Protein AF-A0A3D4U528-F1 (afdb_monomer)

Mean predicted aligned error: 9.08 Å

Foldseek 3Di:
DFPVVLVVVLLVVQQDPQKDFPDWDDDDQKIKTKMWGADPVSVVSSLVSQVVRPQWDPWDWPDWDADPRGIITMIMTGGDDPPDDVPDPPDD

Nearest PDB structures (foldseek):
  6mrs-assembly1_A  TM=6.215E-01  e=3.627E-02  synthetic construct
  3qwu-assembly1_B  TM=6.850E-01  e=3.364E-01  Aquifex aeolicus
  7pwf-assembly1_Y  TM=5.717E-01  e=2.051E-01  Giardia lamblia ATCC 50803
  4qiw-assembly1_L  TM=6.891E-01  e=1.396E+00  Thermococcus kodakarensis KOD1
  8rbo-assembly1_L  TM=6.654E-01  e=2.024E+00  Pyrococcus furiosus DSM 3638

pLDDT: mean 75.85, std 13.15, range [40.69, 88.88]

Structure (mmCIF, N/CA/C/O backbone):
data_AF-A0A3D4U528-F1
#
_entry.id   AF-A0A3D4U528-F1
#
loop_
_atom_site.group_PDB
_atom_site.id
_atom_site.type_symbol
_atom_site.label_atom_id
_atom_site.label_alt_id
_atom_site.label_comp_id
_atom_site.label_asym_id
_atom_site.label_entity_id
_atom_site.label_seq_id
_atom_site.pdbx_PDB_ins_code
_atom_site.Cartn_x
_atom_site.Cartn_y
_atom_site.Cartn_z
_atom_site.occupancy
_atom_site.B_iso_or_equiv
_atom_site.auth_seq_id
_atom_site.auth_comp_id
_atom_site.auth_asym_id
_atom_site.auth_atom_id
_atom_site.pdbx_PDB_model_num
ATOM 1 N N . ALA A 1 1 ? -10.777 -1.728 17.911 1.00 58.62 1 ALA A N 1
ATOM 2 C CA . ALA A 1 1 ? -9.640 -2.645 17.654 1.00 58.62 1 ALA A CA 1
ATOM 3 C C . ALA A 1 1 ? -9.553 -2.921 16.159 1.00 58.62 1 ALA A C 1
ATOM 5 O O . ALA A 1 1 ? -10.574 -3.197 15.537 1.00 58.62 1 ALA A O 1
ATOM 6 N N . ILE A 1 2 ? -8.363 -2.791 15.575 1.00 63.72 2 ILE A N 1
ATOM 7 C CA . ILE A 1 2 ? -8.158 -2.921 14.126 1.00 63.72 2 ILE A CA 1
ATOM 8 C C . ILE A 1 2 ? -8.111 -4.406 13.758 1.00 63.72 2 ILE A C 1
ATOM 10 O O . ILE A 1 2 ? -7.399 -5.181 14.397 1.00 63.72 2 ILE A O 1
ATOM 14 N N . ASP A 1 3 ? -8.883 -4.801 12.746 1.00 65.88 3 ASP A N 1
ATOM 15 C CA . ASP A 1 3 ? -8.968 -6.185 12.275 1.00 65.88 3 ASP A CA 1
ATOM 16 C C . ASP A 1 3 ? -7.786 -6.487 11.340 1.00 65.88 3 ASP A C 1
ATOM 18 O O . ASP A 1 3 ? -7.874 -6.416 10.116 1.00 65.88 3 ASP A O 1
ATOM 22 N N . VAL A 1 4 ? -6.626 -6.744 11.950 1.00 65.50 4 VAL A N 1
ATOM 23 C CA . VAL A 1 4 ? -5.354 -6.992 11.250 1.00 65.50 4 VAL A CA 1
ATOM 24 C C . VAL A 1 4 ? -5.435 -8.152 10.236 1.00 65.50 4 VAL A C 1
ATOM 26 O O . VAL A 1 4 ? -4.873 -8.010 9.151 1.00 65.50 4 VAL A O 1
ATOM 29 N N . PRO A 1 5 ? -6.128 -9.279 10.503 1.00 63.59 5 PRO A N 1
ATOM 30 C CA . PRO A 1 5 ? -6.295 -10.344 9.511 1.00 63.59 5 PRO A CA 1
ATOM 31 C C . PRO A 1 5 ? -7.038 -9.897 8.246 1.00 63.59 5 PRO A C 1
ATOM 33 O O . PRO A 1 5 ? -6.618 -10.251 7.144 1.00 63.59 5 PRO A O 1
ATOM 36 N N . LEU A 1 6 ? -8.106 -9.103 8.392 1.00 69.19 6 LEU A N 1
ATOM 37 C CA . LEU A 1 6 ? -8.843 -8.542 7.256 1.00 69.19 6 LEU A CA 1
ATOM 38 C C . LEU A 1 6 ? -7.958 -7.588 6.447 1.00 69.19 6 LEU A C 1
ATOM 40 O O . LEU A 1 6 ? -7.893 -7.705 5.228 1.00 69.19 6 LEU A O 1
ATOM 44 N N . LEU A 1 7 ? -7.199 -6.736 7.138 1.00 68.88 7 LEU A N 1
ATOM 45 C CA . LEU A 1 7 ? -6.241 -5.814 6.530 1.00 68.88 7 LEU A CA 1
ATOM 46 C C . LEU A 1 7 ? -5.203 -6.541 5.659 1.00 68.88 7 LEU A C 1
ATOM 48 O O . LEU A 1 7 ? -4.906 -6.122 4.544 1.00 68.88 7 LEU A O 1
ATOM 52 N N . ILE A 1 8 ? -4.642 -7.640 6.171 1.00 68.00 8 ILE A N 1
ATOM 53 C CA . ILE A 1 8 ? -3.648 -8.446 5.451 1.00 68.00 8 ILE A CA 1
ATOM 54 C C . ILE A 1 8 ? -4.290 -9.144 4.246 1.00 68.00 8 ILE A C 1
ATOM 56 O O . ILE A 1 8 ? -3.666 -9.214 3.188 1.00 68.00 8 ILE A O 1
ATOM 60 N N . ALA A 1 9 ? -5.523 -9.640 4.383 1.00 67.25 9 ALA A N 1
ATOM 61 C CA . ALA A 1 9 ? -6.254 -10.269 3.285 1.00 67.25 9 ALA A CA 1
ATOM 62 C C . ALA A 1 9 ? -6.574 -9.270 2.161 1.00 67.25 9 ALA A C 1
ATOM 64 O O . ALA A 1 9 ? -6.380 -9.587 0.989 1.00 67.25 9 ALA A O 1
ATOM 65 N N . GLU A 1 10 ? -6.998 -8.058 2.517 1.00 69.56 10 GLU A N 1
ATOM 66 C CA . GLU A 1 10 ? -7.236 -6.961 1.581 1.00 69.56 10 GLU A CA 1
ATOM 67 C C . GLU A 1 10 ? -5.939 -6.582 0.861 1.00 69.56 10 GLU A C 1
ATOM 69 O O . GLU A 1 10 ? -5.861 -6.678 -0.361 1.00 69.56 10 GLU A O 1
ATOM 74 N N . LEU A 1 11 ? -4.868 -6.278 1.599 1.00 70.00 11 LEU A N 1
ATOM 75 C CA . LEU A 1 11 ? -3.566 -5.968 0.999 1.00 70.00 11 LEU A CA 1
ATOM 76 C C . LEU A 1 11 ? -3.083 -7.095 0.068 1.00 70.00 11 LEU A C 1
ATOM 78 O O . LEU A 1 11 ? -2.657 -6.824 -1.051 1.00 70.00 11 LEU A O 1
ATOM 82 N N . GLY A 1 12 ? -3.205 -8.360 0.475 1.00 68.31 12 GLY A N 1
ATOM 83 C CA . GLY A 1 12 ? -2.821 -9.509 -0.350 1.00 68.31 12 GLY A CA 1
ATOM 84 C C . GLY A 1 12 ? -3.655 -9.683 -1.626 1.00 68.31 12 GLY A C 1
ATOM 85 O O . GLY A 1 12 ? -3.125 -10.148 -2.633 1.00 68.31 12 GLY A O 1
ATOM 86 N N . ALA A 1 13 ? -4.932 -9.294 -1.610 1.00 68.75 13 ALA A N 1
ATOM 87 C CA . ALA A 1 13 ? -5.802 -9.328 -2.786 1.00 68.75 13 ALA A CA 1
ATOM 88 C C . ALA A 1 13 ? -5.522 -8.174 -3.762 1.00 68.75 13 ALA A C 1
ATOM 90 O O . ALA A 1 13 ? -5.741 -8.319 -4.966 1.00 68.75 13 ALA A O 1
ATOM 91 N N . PHE A 1 14 ? -5.037 -7.041 -3.248 1.00 67.62 14 PHE A N 1
ATOM 92 C CA . PHE A 1 14 ? -4.916 -5.797 -4.005 1.00 67.62 14 PHE A CA 1
ATOM 93 C C . PHE A 1 14 ? -3.531 -5.508 -4.562 1.00 67.62 14 PHE A C 1
ATOM 95 O O . PHE A 1 14 ? -3.425 -4.643 -5.422 1.00 67.62 14 PHE A O 1
ATOM 102 N N . ILE A 1 15 ? -2.481 -6.196 -4.113 1.00 67.00 15 ILE A N 1
ATOM 103 C CA . ILE A 1 15 ? -1.118 -6.005 -4.623 1.00 67.00 15 ILE A CA 1
ATOM 104 C C . ILE A 1 15 ? -0.987 -6.726 -5.979 1.00 67.00 15 ILE A C 1
ATOM 106 O O . ILE A 1 15 ? -0.953 -7.960 -6.021 1.00 67.00 15 ILE A O 1
ATOM 110 N N . PRO A 1 16 ? -0.882 -6.000 -7.114 1.00 67.12 16 PRO A N 1
ATOM 111 C CA . PRO A 1 16 ? -0.531 -6.614 -8.390 1.00 67.12 16 PRO A CA 1
ATOM 112 C C . PRO A 1 16 ? 0.812 -7.344 -8.271 1.00 67.12 16 PRO A C 1
ATOM 114 O O . PRO A 1 16 ? 1.688 -6.912 -7.528 1.00 67.12 16 PRO A O 1
ATOM 117 N N . LYS A 1 17 ? 1.040 -8.390 -9.076 1.00 71.00 17 LYS A N 1
ATOM 118 C CA . LYS A 1 17 ? 2.316 -9.148 -9.084 1.00 71.00 17 LYS A CA 1
ATOM 119 C C . LYS A 1 17 ? 3.569 -8.282 -9.283 1.00 71.00 17 LYS A C 1
ATOM 121 O O . LYS A 1 17 ? 4.674 -8.716 -8.984 1.00 71.00 17 LYS A O 1
ATOM 126 N N . ASP A 1 18 ? 3.379 -7.088 -9.825 1.00 74.31 18 ASP A N 1
ATOM 127 C CA . ASP A 1 18 ? 4.413 -6.116 -10.155 1.00 74.31 18 ASP A CA 1
ATOM 128 C C . ASP A 1 18 ? 4.677 -5.082 -9.040 1.00 74.31 18 ASP A C 1
ATOM 130 O O . ASP A 1 18 ? 5.488 -4.170 -9.184 1.00 74.31 18 ASP A O 1
ATOM 134 N N . VAL A 1 19 ? 3.973 -5.200 -7.917 1.00 77.62 19 VAL A N 1
ATOM 135 C CA . VAL A 1 19 ? 4.043 -4.263 -6.800 1.00 77.62 19 VAL A CA 1
ATOM 136 C C . VAL A 1 19 ? 4.769 -4.909 -5.632 1.00 77.62 19 VAL A C 1
ATOM 138 O O . VAL A 1 19 ? 4.404 -5.981 -5.158 1.00 77.62 19 VAL A O 1
ATOM 141 N N . GLN A 1 20 ? 5.801 -4.230 -5.146 1.00 82.38 20 GLN A N 1
ATOM 142 C CA . GLN A 1 20 ? 6.569 -4.634 -3.977 1.00 82.38 20 GLN A CA 1
ATOM 143 C C . GLN A 1 20 ? 6.362 -3.628 -2.854 1.00 82.38 20 GLN A C 1
ATOM 145 O O . GLN A 1 20 ? 6.687 -2.449 -2.997 1.00 82.38 20 GLN A O 1
ATOM 150 N N . ILE A 1 21 ? 5.865 -4.098 -1.714 1.00 82.62 21 ILE A N 1
ATOM 151 C CA . ILE A 1 21 ? 5.848 -3.307 -0.483 1.00 82.62 21 ILE A CA 1
ATOM 152 C C . ILE A 1 21 ? 7.245 -3.389 0.131 1.00 82.62 21 ILE A C 1
ATOM 154 O O . ILE A 1 21 ? 7.685 -4.458 0.549 1.00 82.62 21 ILE A O 1
ATOM 158 N N . ARG A 1 22 ? 7.949 -2.258 0.173 1.00 83.06 22 ARG A N 1
ATOM 159 C CA . ARG A 1 22 ? 9.262 -2.140 0.819 1.00 83.06 22 ARG A CA 1
ATOM 160 C C . ARG A 1 22 ? 9.141 -2.009 2.324 1.00 83.06 22 ARG A C 1
ATOM 162 O O . ARG A 1 22 ? 9.930 -2.599 3.057 1.00 83.06 22 ARG A O 1
ATOM 169 N N . SER A 1 23 ? 8.169 -1.227 2.773 1.00 84.06 23 SER A N 1
ATOM 170 C CA . SER A 1 23 ? 7.899 -1.052 4.189 1.00 84.06 23 SER A CA 1
ATOM 171 C C . SER A 1 23 ? 6.410 -0.823 4.417 1.00 84.06 23 SER A C 1
ATOM 173 O O . SER A 1 23 ? 5.707 -0.238 3.591 1.00 84.06 23 SER A O 1
ATOM 175 N N . ALA A 1 24 ? 5.930 -1.317 5.552 1.00 83.62 24 ALA A N 1
ATOM 176 C CA . ALA A 1 24 ? 4.607 -1.028 6.068 1.00 83.62 24 ALA A CA 1
ATOM 177 C C . ALA A 1 24 ? 4.777 -0.604 7.525 1.00 83.62 24 ALA A C 1
ATOM 179 O O . ALA A 1 24 ? 5.289 -1.364 8.347 1.00 83.62 24 ALA A O 1
ATOM 180 N N . SER A 1 25 ? 4.392 0.629 7.836 1.00 83.56 25 SER A N 1
ATOM 181 C CA . SER A 1 25 ? 4.462 1.187 9.180 1.00 83.56 25 SER A CA 1
ATOM 182 C C . SER A 1 25 ? 3.066 1.560 9.638 1.00 83.56 25 SER A C 1
ATOM 184 O O . SER A 1 25 ? 2.382 2.350 8.997 1.00 83.56 25 SER A O 1
ATOM 186 N N . MET A 1 26 ? 2.641 0.989 10.756 1.00 81.25 26 MET A N 1
ATOM 187 C CA . MET A 1 26 ? 1.346 1.270 11.352 1.00 81.25 26 MET A CA 1
ATOM 188 C C . MET A 1 26 ? 1.555 2.080 12.630 1.00 81.25 26 MET A C 1
ATOM 190 O O . MET A 1 26 ? 2.233 1.630 13.554 1.00 81.25 26 MET A O 1
ATOM 194 N N . GLN A 1 27 ? 0.984 3.280 12.689 1.00 78.00 27 GLN A N 1
ATOM 195 C CA . GLN A 1 27 ? 1.072 4.178 13.838 1.00 78.00 27 GLN A CA 1
ATOM 196 C C . GLN A 1 27 ? -0.313 4.704 14.198 1.00 78.0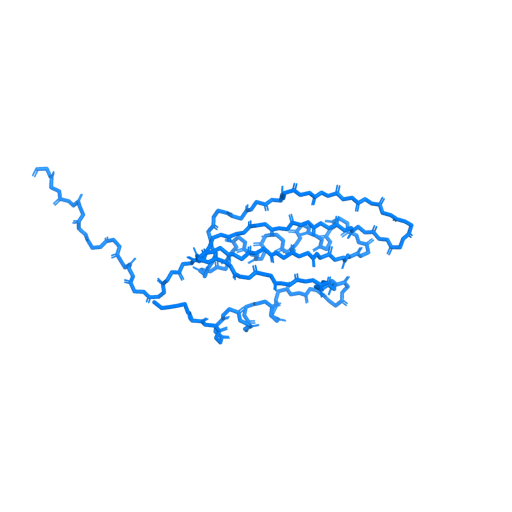0 27 GLN A C 1
ATOM 198 O O . GLN A 1 27 ? -0.948 5.346 13.376 1.00 78.00 27 GLN A O 1
ATOM 203 N N . LYS A 1 28 ? -0.767 4.449 15.435 1.00 73.75 28 LYS A N 1
ATOM 204 C CA . LYS A 1 28 ? -1.975 5.041 16.053 1.00 73.75 28 LYS A CA 1
ATOM 205 C C . LYS A 1 28 ? -3.170 5.238 15.094 1.00 73.75 28 LYS A C 1
ATOM 207 O O . LYS A 1 28 ? -3.710 6.332 14.999 1.00 73.75 28 LYS A O 1
ATOM 212 N N . GLY A 1 29 ? -3.592 4.177 14.405 1.00 79.75 29 GLY A N 1
ATOM 213 C CA . GLY A 1 29 ? -4.752 4.241 13.506 1.00 79.75 29 GLY A CA 1
ATOM 214 C C . GLY A 1 29 ? -4.452 4.794 12.112 1.00 79.75 29 GLY A C 1
ATOM 215 O O . GLY A 1 29 ? -5.381 5.048 11.361 1.00 79.75 29 GLY A O 1
ATOM 216 N N . SER A 1 30 ? -3.183 4.930 11.740 1.00 82.25 30 SER A N 1
ATOM 217 C CA . SER A 1 30 ? -2.740 5.223 10.379 1.00 82.25 30 SER A CA 1
ATOM 218 C C . SER A 1 30 ? -1.770 4.148 9.899 1.00 82.25 30 SER A C 1
ATOM 220 O O . SER A 1 30 ? -0.959 3.626 10.667 1.00 82.25 30 SER A O 1
ATOM 222 N N . LEU A 1 31 ? -1.857 3.813 8.620 1.00 85.31 31 LEU A N 1
ATOM 223 C CA . LEU A 1 31 ? -0.962 2.922 7.908 1.00 85.31 31 LEU A CA 1
ATOM 224 C C . LEU A 1 31 ? -0.213 3.725 6.845 1.00 85.31 31 LEU A C 1
ATOM 226 O O . LEU A 1 31 ? -0.809 4.350 5.970 1.00 85.31 31 LEU A O 1
ATOM 230 N N . ARG A 1 32 ? 1.112 3.664 6.909 1.00 88.06 32 ARG A N 1
ATOM 231 C CA . ARG A 1 32 ? 2.011 4.178 5.886 1.00 88.06 32 ARG A CA 1
ATOM 232 C C . ARG A 1 32 ? 2.640 3.011 5.145 1.00 88.06 32 ARG A C 1
ATOM 234 O O . ARG A 1 32 ? 3.220 2.125 5.768 1.00 88.06 32 ARG A O 1
ATOM 241 N N . LEU A 1 33 ? 2.542 3.027 3.826 1.00 87.00 33 LEU A N 1
ATOM 242 C CA . LEU A 1 33 ? 3.116 2.021 2.945 1.00 87.00 33 LEU A CA 1
ATOM 243 C C . LEU A 1 33 ? 4.155 2.681 2.044 1.00 87.00 33 LEU A C 1
ATOM 245 O O . LEU A 1 33 ? 3.858 3.675 1.384 1.00 87.00 33 LEU A O 1
ATOM 249 N N . GLU A 1 34 ? 5.355 2.116 1.985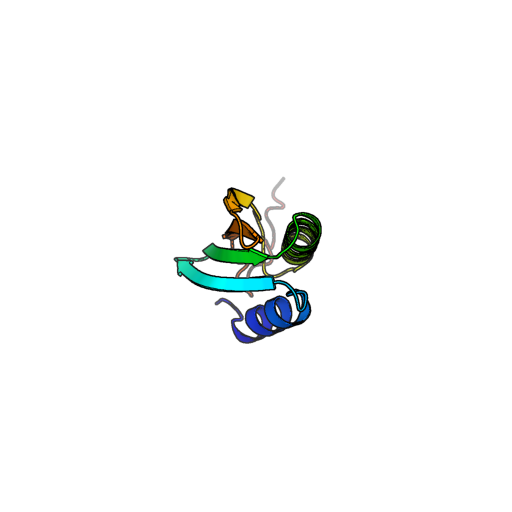 1.00 88.12 34 GLU A N 1
ATOM 250 C CA . GLU A 1 34 ? 6.343 2.445 0.960 1.00 88.12 34 GLU A CA 1
ATOM 251 C C . GLU A 1 34 ? 6.384 1.328 -0.066 1.00 88.12 34 GLU A C 1
ATOM 253 O O . GLU A 1 34 ? 6.592 0.157 0.263 1.00 88.12 34 GLU A O 1
ATOM 258 N N . ILE A 1 35 ? 6.169 1.695 -1.320 1.00 87.31 35 ILE A N 1
ATOM 259 C CA . ILE A 1 35 ? 5.840 0.753 -2.379 1.00 87.31 35 ILE A CA 1
ATOM 260 C C . ILE A 1 35 ? 6.716 1.051 -3.586 1.00 87.31 35 ILE A C 1
ATOM 262 O O . ILE A 1 35 ? 7.026 2.203 -3.881 1.00 87.31 35 ILE A O 1
ATOM 266 N N . THR A 1 36 ? 7.168 0.009 -4.271 1.00 87.19 36 THR A N 1
ATOM 267 C CA . THR A 1 36 ? 7.920 0.097 -5.525 1.00 87.19 36 THR A CA 1
ATOM 268 C C . THR A 1 36 ? 7.226 -0.747 -6.580 1.00 87.19 36 THR A C 1
ATOM 270 O O . THR A 1 36 ? 6.825 -1.875 -6.312 1.00 87.19 36 THR A O 1
ATOM 273 N N . THR A 1 37 ? 7.062 -0.194 -7.775 1.00 83.94 37 THR A N 1
ATOM 274 C CA . THR A 1 37 ? 6.339 -0.823 -8.891 1.00 83.94 37 THR A CA 1
ATOM 275 C C . THR A 1 37 ? 7.056 -0.523 -10.196 1.00 83.94 37 THR A C 1
ATOM 277 O O . THR A 1 37 ? 7.845 0.422 -10.248 1.00 83.94 37 THR A O 1
ATOM 280 N N . THR A 1 38 ? 6.788 -1.260 -11.273 1.00 84.00 38 THR A N 1
ATOM 281 C CA . THR A 1 38 ? 7.419 -0.947 -12.569 1.00 84.00 38 THR A CA 1
ATOM 282 C C . THR A 1 38 ? 6.672 0.135 -13.355 1.00 84.00 38 THR A C 1
ATOM 284 O O . THR A 1 38 ? 7.226 0.695 -14.302 1.00 84.00 38 THR A O 1
ATOM 287 N N . SER A 1 39 ? 5.440 0.491 -12.957 1.00 81.69 39 SER A N 1
ATOM 288 C CA . SER A 1 39 ? 4.588 1.430 -13.695 1.00 81.69 39 SER A CA 1
ATOM 289 C C . SER A 1 39 ? 3.653 2.248 -12.803 1.00 81.69 39 SER A C 1
ATOM 291 O O . SER A 1 39 ? 3.048 1.739 -11.861 1.00 81.69 39 SER A O 1
ATOM 293 N N . TYR A 1 40 ? 3.430 3.508 -13.193 1.00 81.81 40 TYR A N 1
ATOM 294 C CA . TYR A 1 40 ? 2.407 4.378 -12.602 1.00 81.81 40 TYR A CA 1
ATOM 295 C C . TYR A 1 40 ? 0.995 3.784 -12.675 1.00 81.81 40 TYR A C 1
ATOM 297 O O . TYR A 1 40 ? 0.166 4.075 -11.821 1.00 81.81 40 TYR A O 1
ATOM 305 N N . PHE A 1 41 ? 0.719 2.932 -13.666 1.00 83.19 41 PHE A N 1
ATOM 306 C CA . PHE A 1 41 ? -0.570 2.251 -13.771 1.00 83.19 41 PHE A CA 1
ATOM 307 C C . PHE A 1 41 ? -0.789 1.268 -12.613 1.00 83.19 41 PHE A C 1
ATOM 309 O O . PHE A 1 41 ? -1.847 1.263 -11.989 1.00 83.19 41 PHE A O 1
ATOM 316 N N . SER A 1 42 ? 0.238 0.484 -12.270 1.00 79.50 42 SER A N 1
ATOM 317 C CA . SER A 1 42 ? 0.208 -0.418 -11.114 1.00 79.50 42 SER A CA 1
ATOM 318 C C . SER A 1 42 ? 0.036 0.360 -9.806 1.00 79.50 42 SER A C 1
ATOM 320 O O . SER A 1 42 ? -0.691 -0.084 -8.921 1.00 79.50 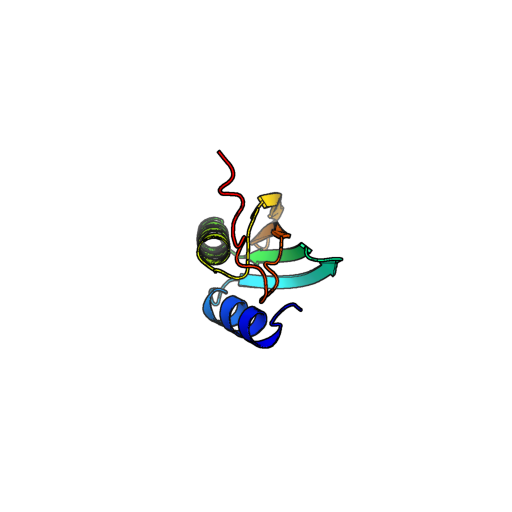42 SER A O 1
ATOM 322 N N . ALA A 1 43 ? 0.656 1.542 -9.709 1.00 78.50 43 ALA A N 1
ATOM 323 C CA . ALA A 1 43 ? 0.487 2.449 -8.577 1.00 78.50 43 ALA A CA 1
ATOM 324 C C . ALA A 1 43 ? -0.956 2.959 -8.440 1.00 78.50 43 ALA A C 1
ATOM 326 O O . ALA A 1 43 ? -1.530 2.898 -7.356 1.00 78.50 43 ALA A O 1
ATOM 327 N N . ALA A 1 44 ? -1.557 3.414 -9.543 1.00 83.00 44 ALA A N 1
ATOM 328 C CA . ALA A 1 44 ? -2.929 3.913 -9.562 1.00 83.00 44 ALA A CA 1
ATOM 329 C C . ALA A 1 44 ? -3.946 2.823 -9.191 1.00 83.00 44 ALA A C 1
ATOM 331 O O . ALA A 1 44 ? -4.825 3.068 -8.371 1.00 83.00 44 ALA A O 1
ATOM 332 N N . ASN A 1 45 ? -3.787 1.605 -9.720 1.00 83.25 45 ASN A N 1
ATOM 333 C CA . ASN A 1 45 ? -4.666 0.483 -9.374 1.00 83.25 45 ASN A CA 1
ATOM 334 C C . ASN A 1 45 ? -4.591 0.126 -7.887 1.00 83.25 45 ASN A C 1
ATOM 336 O O . ASN A 1 45 ? -5.610 -0.193 -7.276 1.00 83.25 45 ASN A O 1
ATOM 340 N N . LEU A 1 46 ? -3.394 0.182 -7.299 1.00 80.56 46 LEU A N 1
ATOM 341 C CA . LEU A 1 46 ? -3.221 -0.073 -5.876 1.00 80.56 46 LEU A CA 1
ATOM 342 C C . LEU A 1 46 ? -3.886 1.012 -5.026 1.00 80.56 46 LEU A C 1
ATOM 344 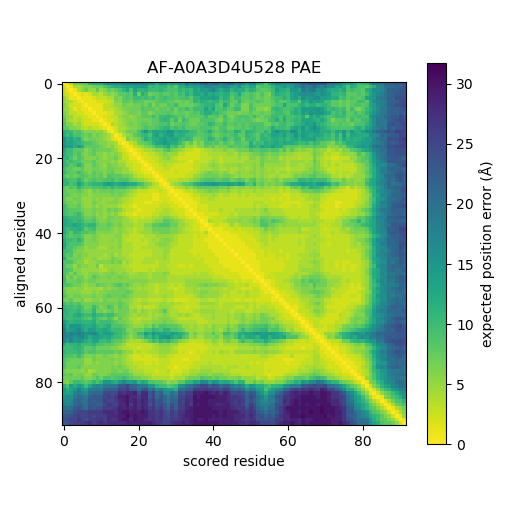O O . LEU A 1 46 ? -4.561 0.682 -4.058 1.00 80.56 46 LEU A O 1
ATOM 348 N N . LEU A 1 47 ? -3.737 2.285 -5.402 1.00 83.06 47 LEU A N 1
ATOM 349 C CA . LEU A 1 47 ? -4.417 3.397 -4.730 1.00 83.06 47 LEU A CA 1
ATOM 350 C C . LEU A 1 47 ? -5.937 3.240 -4.792 1.00 83.06 47 LEU A C 1
ATOM 352 O O . LEU A 1 47 ? -6.576 3.240 -3.747 1.00 83.06 47 LEU A O 1
ATOM 356 N N . GLN A 1 48 ? -6.495 2.978 -5.977 1.00 84.50 48 GLN A N 1
ATOM 357 C CA . GLN A 1 48 ? -7.932 2.730 -6.133 1.00 84.50 48 GLN A CA 1
ATOM 358 C C . GLN A 1 48 ? -8.414 1.541 -5.302 1.00 84.50 48 GLN A C 1
ATOM 360 O O . GLN A 1 48 ? -9.516 1.556 -4.763 1.00 84.50 48 GLN A O 1
ATOM 365 N N . SER A 1 49 ? -7.589 0.502 -5.189 1.00 83.12 49 SER A N 1
ATOM 366 C CA . SER A 1 49 ? -7.912 -0.667 -4.377 1.00 83.12 49 SER A CA 1
ATOM 367 C C . SER A 1 49 ? -7.918 -0.349 -2.881 1.00 83.12 49 SER A C 1
ATOM 369 O O . SER A 1 49 ? -8.802 -0.808 -2.164 1.00 83.12 49 SER A O 1
ATOM 371 N N . LEU A 1 50 ? -6.965 0.465 -2.414 1.00 82.69 50 LEU A N 1
ATOM 372 C CA . LEU A 1 50 ? -6.937 0.959 -1.037 1.00 82.69 50 LEU A CA 1
ATOM 373 C C . LEU A 1 50 ? -8.138 1.866 -0.746 1.00 82.69 50 LEU A C 1
ATOM 375 O O . LEU A 1 50 ? -8.727 1.751 0.320 1.00 82.69 50 LEU A O 1
ATOM 379 N N . GLU A 1 51 ? -8.534 2.720 -1.692 1.00 83.44 51 GLU A N 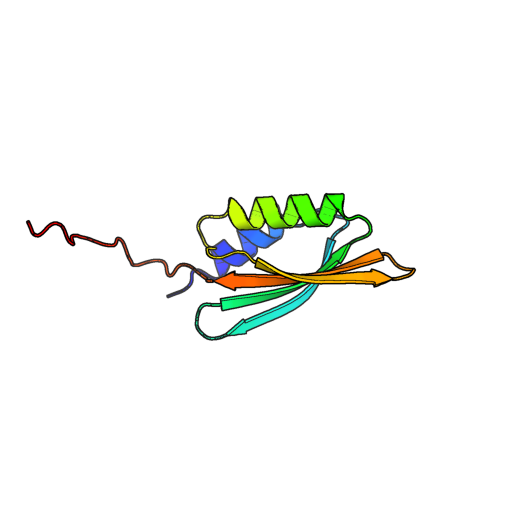1
ATOM 380 C CA . GLU A 1 51 ? -9.729 3.568 -1.575 1.00 83.44 51 GLU A CA 1
ATOM 381 C C . GLU A 1 51 ? -11.036 2.762 -1.559 1.00 83.44 51 GLU A C 1
ATOM 383 O O . GLU A 1 51 ? -11.993 3.142 -0.889 1.00 83.44 51 GLU A O 1
ATOM 388 N N . ALA A 1 52 ? -11.089 1.644 -2.286 1.00 83.44 52 ALA A N 1
ATOM 389 C CA . ALA A 1 52 ? -12.254 0.762 -2.317 1.00 83.44 52 ALA A CA 1
ATOM 390 C C . ALA A 1 52 ? -12.365 -0.143 -1.079 1.00 83.44 52 ALA A C 1
ATOM 392 O O . ALA A 1 52 ? -13.423 -0.731 -0.838 1.00 83.44 52 ALA A O 1
ATOM 393 N N . ALA A 1 53 ? -11.284 -0.292 -0.315 1.00 81.00 53 ALA A N 1
ATOM 394 C CA . ALA A 1 53 ? -11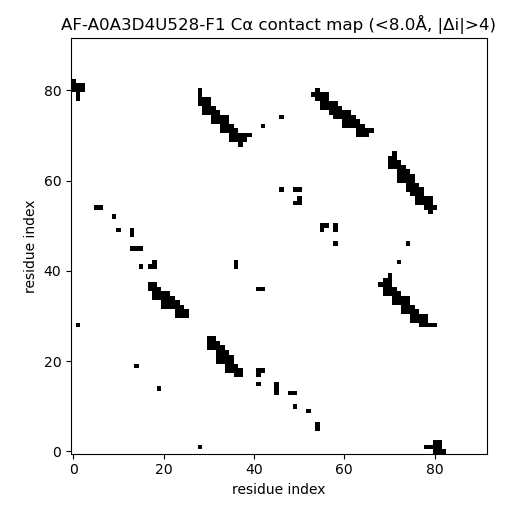.237 -1.203 0.812 1.00 81.00 53 ALA A CA 1
ATOM 395 C C . ALA A 1 53 ? -11.848 -0.558 2.075 1.00 81.00 53 ALA A C 1
ATOM 397 O O . ALA A 1 53 ? -11.374 0.480 2.538 1.00 81.00 53 ALA A O 1
ATOM 398 N N . PRO A 1 54 ? -12.880 -1.176 2.682 1.00 77.81 54 PRO A N 1
ATOM 399 C CA . PRO A 1 54 ? -13.637 -0.601 3.800 1.00 77.81 54 PRO A CA 1
ATOM 400 C C . PRO A 1 54 ? -12.812 -0.370 5.074 1.00 77.81 54 PRO A C 1
ATOM 402 O O . PRO A 1 54 ? -13.243 0.367 5.962 1.00 77.81 54 PRO A O 1
ATOM 405 N N . SER A 1 55 ? -11.645 -1.005 5.188 1.00 78.88 55 SER A N 1
ATOM 406 C CA . SER A 1 55 ? -10.733 -0.836 6.321 1.00 78.88 55 SER A CA 1
ATOM 407 C C . SER A 1 55 ? -9.904 0.450 6.253 1.00 78.88 55 SER A C 1
ATOM 409 O O . SER A 1 55 ? -9.283 0.812 7.257 1.00 78.88 55 SER A O 1
ATOM 411 N N . PHE A 1 56 ? -9.880 1.143 5.109 1.00 84.00 56 PHE A N 1
ATOM 412 C CA . PHE A 1 56 ? -9.085 2.351 4.900 1.00 84.00 56 PHE A CA 1
ATOM 413 C C . PHE A 1 56 ? -9.966 3.571 4.633 1.00 84.00 56 PHE A C 1
ATOM 415 O O . PHE A 1 56 ? -11.024 3.497 4.016 1.00 84.00 56 PHE A O 1
ATOM 422 N N . LYS A 1 57 ? -9.502 4.724 5.104 1.00 84.12 57 LYS A N 1
ATOM 423 C CA . LYS A 1 57 ? -10.059 6.049 4.817 1.00 84.12 57 LYS A CA 1
ATOM 424 C C . LYS A 1 57 ? -8.913 7.045 4.668 1.00 84.12 57 LYS A C 1
ATOM 426 O O . LYS A 1 57 ? -7.794 6.746 5.084 1.00 84.12 57 LYS A O 1
ATOM 431 N N . ASP A 1 58 ? -9.185 8.218 4.102 1.00 87.06 58 ASP A N 1
ATOM 432 C CA . ASP A 1 58 ? -8.182 9.281 3.932 1.00 87.06 58 ASP A CA 1
ATOM 433 C C . ASP A 1 58 ? -6.903 8.758 3.240 1.00 87.06 58 ASP A C 1
ATOM 435 O O . ASP A 1 58 ? -5.789 8.913 3.743 1.00 87.06 58 ASP A O 1
ATOM 439 N N . VAL A 1 59 ? -7.073 8.025 2.132 1.00 86.81 59 VAL A N 1
ATOM 440 C CA . VAL A 1 59 ? -5.955 7.459 1.366 1.00 86.81 59 VAL A CA 1
ATOM 441 C C . VAL A 1 59 ? -5.288 8.579 0.575 1.00 86.81 59 VAL A C 1
ATOM 443 O O . VAL A 1 59 ? -5.882 9.165 -0.324 1.00 86.81 59 VAL A O 1
ATOM 446 N N . GLU A 1 60 ? -4.030 8.860 0.891 1.00 87.69 60 GLU A N 1
ATOM 447 C CA . GLU A 1 60 ? -3.270 9.953 0.301 1.00 87.69 60 GLU A CA 1
ATOM 448 C C . GLU A 1 60 ? -1.899 9.481 -0.177 1.00 87.69 60 GLU A C 1
ATOM 450 O O . GLU A 1 60 ? -1.166 8.753 0.501 1.00 87.69 60 GLU A O 1
ATOM 455 N N . THR A 1 61 ? -1.505 9.956 -1.356 1.00 87.38 61 THR A N 1
ATOM 456 C CA . THR A 1 61 ? -0.145 9.748 -1.854 1.00 87.38 61 THR A CA 1
ATOM 457 C C . THR A 1 61 ? 0.750 10.862 -1.328 1.00 87.38 61 THR A C 1
ATOM 459 O O . THR A 1 61 ? 0.638 12.010 -1.744 1.00 87.38 61 THR A O 1
ATOM 462 N N . THR A 1 62 ? 1.660 10.524 -0.419 1.00 85.12 62 THR A N 1
ATOM 463 C CA . THR A 1 62 ? 2.555 11.502 0.225 1.00 85.12 62 THR A CA 1
ATOM 464 C C . THR A 1 62 ? 3.812 11.788 -0.585 1.00 85.12 62 THR A C 1
ATOM 466 O O . THR A 1 62 ? 4.429 12.840 -0.432 1.00 85.12 62 THR A O 1
ATOM 469 N N . SER A 1 63 ? 4.235 10.856 -1.438 1.00 85.69 63 SER A N 1
ATOM 470 C CA . SER A 1 63 ? 5.416 11.017 -2.289 1.00 85.69 63 SER A CA 1
ATOM 471 C C . SER A 1 63 ? 5.357 10.072 -3.479 1.00 85.69 63 SER A C 1
ATOM 473 O O . SER A 1 63 ? 4.911 8.933 -3.346 1.00 85.69 63 SER A O 1
ATOM 475 N N . VAL A 1 64 ? 5.844 10.541 -4.628 1.00 85.38 64 VAL A N 1
ATOM 476 C CA . VAL A 1 64 ? 6.044 9.740 -5.840 1.00 85.38 64 VAL A CA 1
ATOM 477 C C . VAL A 1 64 ? 7.418 10.070 -6.401 1.00 85.38 64 VAL A C 1
ATOM 479 O O . VAL A 1 64 ? 7.799 11.234 -6.507 1.00 85.38 64 VAL A O 1
ATOM 482 N N . SER A 1 65 ? 8.191 9.052 -6.747 1.00 86.31 65 SER A N 1
ATOM 483 C CA . SER A 1 65 ? 9.530 9.203 -7.308 1.00 86.31 65 SER A CA 1
ATOM 484 C C . SER A 1 65 ? 9.774 8.120 -8.346 1.00 86.31 65 SER A C 1
ATOM 486 O O . SER A 1 65 ? 9.502 6.947 -8.110 1.00 86.31 65 SER A O 1
ATOM 488 N N . LYS A 1 66 ? 10.292 8.504 -9.511 1.00 84.00 66 LYS A N 1
ATOM 489 C CA . LYS A 1 66 ? 10.693 7.559 -10.554 1.00 84.00 66 LYS A CA 1
ATOM 490 C C . LYS A 1 66 ? 12.207 7.428 -10.542 1.00 84.00 66 LYS A C 1
ATOM 492 O O . LYS A 1 66 ? 12.900 8.428 -10.694 1.00 84.00 66 LYS A O 1
ATOM 497 N N . GLY A 1 67 ? 12.687 6.206 -10.356 1.00 81.69 67 GLY A N 1
ATOM 498 C CA . GLY A 1 67 ? 14.089 5.839 -10.525 1.00 81.69 67 GLY A CA 1
ATOM 499 C C . GLY A 1 67 ? 14.275 4.915 -11.726 1.00 81.69 67 GLY A C 1
ATOM 500 O O . GLY A 1 67 ? 13.309 4.505 -12.372 1.00 81.69 67 GLY A O 1
ATOM 501 N N . ASP A 1 68 ? 15.521 4.547 -12.001 1.00 78.75 68 ASP A N 1
ATOM 502 C CA . ASP A 1 68 ? 15.883 3.676 -13.126 1.00 78.75 68 ASP A CA 1
ATOM 503 C C . ASP A 1 68 ? 15.254 2.275 -13.040 1.00 78.75 68 ASP A C 1
ATOM 505 O O . ASP A 1 68 ? 14.987 1.643 -14.057 1.00 78.75 68 ASP A O 1
ATOM 509 N N . SER A 1 69 ? 14.970 1.797 -11.825 1.00 73.50 69 SER A N 1
ATOM 510 C CA . SER A 1 69 ? 14.386 0.471 -11.571 1.00 73.50 69 SER A CA 1
ATOM 511 C C . SER A 1 69 ? 12.860 0.462 -11.424 1.00 73.50 69 SER A C 1
ATOM 513 O O . SER A 1 69 ? 12.292 -0.603 -11.188 1.00 73.50 69 SER A O 1
ATOM 515 N N . GLY A 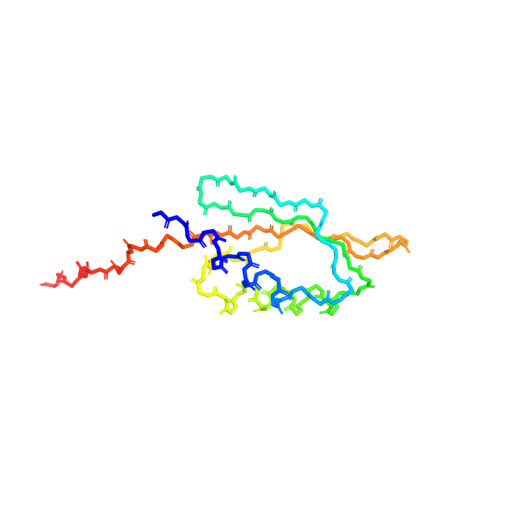1 70 ? 12.187 1.614 -11.526 1.00 83.81 70 GLY A N 1
ATOM 516 C CA . GLY A 1 70 ? 10.731 1.702 -11.396 1.00 83.81 70 GLY A CA 1
ATOM 517 C C . GLY A 1 70 ? 10.233 2.968 -10.701 1.00 83.81 70 GLY A C 1
ATOM 518 O O . GLY A 1 70 ? 10.947 3.957 -10.537 1.00 83.81 70 GLY A O 1
ATOM 519 N N . VAL A 1 71 ? 8.970 2.936 -10.291 1.00 85.81 71 VAL A N 1
ATOM 520 C CA . VAL A 1 71 ? 8.280 4.011 -9.578 1.00 85.81 71 VAL A CA 1
ATOM 521 C C . VAL A 1 71 ? 8.137 3.622 -8.112 1.00 85.81 71 VAL A C 1
ATOM 523 O O . VAL A 1 71 ? 7.491 2.625 -7.787 1.00 85.81 71 VAL A O 1
ATOM 526 N N . ALA A 1 72 ? 8.723 4.427 -7.235 1.00 87.50 72 ALA A N 1
ATOM 527 C CA . ALA A 1 72 ? 8.511 4.372 -5.801 1.00 87.50 72 ALA A CA 1
ATOM 528 C C . ALA A 1 72 ? 7.421 5.369 -5.398 1.00 87.50 72 ALA A C 1
ATOM 530 O O . ALA A 1 72 ? 7.393 6.504 -5.881 1.00 87.50 72 ALA A O 1
ATOM 531 N N . PHE A 1 73 ? 6.532 4.966 -4.502 1.00 88.19 73 PHE A N 1
ATOM 532 C CA . PHE A 1 73 ? 5.551 5.867 -3.917 1.00 88.19 73 PHE A CA 1
ATOM 533 C C . PHE A 1 73 ? 5.264 5.510 -2.466 1.00 88.19 73 PHE A C 1
ATOM 535 O O . PHE A 1 73 ? 5.368 4.357 -2.044 1.00 88.19 73 PHE A O 1
ATOM 542 N N . SER A 1 74 ? 4.907 6.539 -1.709 1.00 88.44 74 SER A N 1
ATOM 543 C CA . SER A 1 74 ? 4.579 6.437 -0.295 1.00 88.44 74 SER A CA 1
ATOM 544 C C . SER A 1 74 ? 3.115 6.795 -0.109 1.00 88.44 74 SER A C 1
ATOM 546 O O . SER A 1 74 ? 2.725 7.946 -0.324 1.00 88.44 74 SER A O 1
ATOM 548 N N . VAL A 1 75 ? 2.318 5.823 0.317 1.00 88.81 75 VAL A N 1
ATOM 549 C CA . VAL A 1 75 ? 0.894 6.002 0.614 1.00 88.81 75 VAL A CA 1
ATOM 550 C C . VAL A 1 75 ? 0.727 6.142 2.117 1.00 88.81 75 VAL A C 1
ATOM 552 O O . VAL A 1 75 ? 1.350 5.411 2.886 1.00 88.81 75 VAL A O 1
ATOM 555 N N . SER A 1 76 ? -0.101 7.086 2.534 1.00 88.88 76 SER A N 1
ATOM 556 C CA . SER A 1 76 ? -0.597 7.190 3.899 1.00 88.88 76 SER A CA 1
ATOM 557 C C . SER A 1 76 ? -2.100 6.978 3.866 1.00 88.88 76 SER A C 1
ATOM 559 O O . SER A 1 76 ? -2.774 7.505 2.993 1.00 88.88 76 SER A O 1
ATOM 561 N N . CYS A 1 77 ? -2.625 6.189 4.789 1.00 87.38 77 CYS A N 1
ATOM 562 C CA . CYS A 1 77 ? -4.057 5.978 4.931 1.00 87.38 77 CYS A CA 1
ATOM 563 C C . CYS A 1 77 ? -4.410 5.841 6.407 1.00 87.38 77 CYS A C 1
ATOM 565 O O . CYS A 1 77 ? -3.599 5.407 7.225 1.00 87.38 77 CYS A O 1
ATOM 567 N N . SER A 1 78 ? -5.622 6.230 6.760 1.00 87.69 78 SER A N 1
ATOM 568 C CA . SER A 1 78 ? -6.176 6.045 8.093 1.00 87.69 78 SER A CA 1
ATOM 569 C C . SER A 1 78 ? -6.945 4.726 8.152 1.00 87.69 78 SER A C 1
ATOM 571 O O . SER A 1 78 ? -7.606 4.325 7.200 1.00 87.69 78 SER A O 1
ATOM 573 N N . LEU A 1 79 ? -6.849 4.037 9.281 1.00 83.19 79 LEU A N 1
ATOM 574 C CA . LEU A 1 79 ? -7.462 2.739 9.529 1.00 83.19 79 LEU A CA 1
ATOM 575 C C . LEU A 1 79 ? -8.813 2.937 10.207 1.00 83.19 79 LEU A C 1
ATOM 577 O O . LEU A 1 79 ? -8.938 3.681 11.184 1.00 83.19 79 LEU A O 1
ATOM 581 N N . VAL A 1 80 ? -9.827 2.249 9.699 1.00 80.81 80 VAL A N 1
ATOM 582 C CA . VAL A 1 80 ? -11.152 2.206 10.312 1.00 80.81 80 VAL A CA 1
ATOM 583 C C . VAL A 1 80 ? -11.139 1.134 11.399 1.00 80.81 80 VAL A C 1
ATOM 585 O O . VAL A 1 80 ? -10.854 -0.037 11.147 1.00 80.81 80 VAL A O 1
ATOM 588 N N . GLU A 1 81 ? -11.431 1.512 12.641 1.00 73.06 81 GLU A N 1
ATOM 589 C CA . GLU A 1 81 ? -11.612 0.526 13.703 1.00 73.06 81 GLU A CA 1
ATOM 590 C C . GLU A 1 81 ? -12.924 -0.239 13.487 1.00 73.06 81 GLU A C 1
ATOM 592 O O . GLU A 1 81 ? -13.987 0.370 13.353 1.00 73.06 81 GLU A O 1
ATOM 597 N N . LYS A 1 82 ? -12.889 -1.579 13.518 1.00 64.62 82 LYS A N 1
ATOM 598 C CA . LYS A 1 82 ? -14.128 -2.356 13.650 1.00 64.62 82 LYS A CA 1
ATOM 599 C C . LYS A 1 82 ? -14.723 -2.057 15.026 1.00 64.62 82 LYS A C 1
ATOM 601 O O . LYS A 1 82 ? -14.201 -2.520 16.042 1.00 64.62 82 LYS A O 1
ATOM 606 N N . GLY A 1 83 ? -15.784 -1.252 15.049 1.00 49.34 83 GLY A N 1
ATOM 607 C CA . GLY A 1 83 ? -16.511 -0.904 16.273 1.00 49.34 83 GLY A CA 1
ATOM 608 C C . GLY A 1 83 ? -16.982 0.545 16.386 1.00 49.34 83 GLY A C 1
ATOM 609 O O . GLY A 1 83 ? -16.993 1.076 17.489 1.00 49.34 83 GLY A O 1
ATOM 610 N N . GLY A 1 84 ? -17.379 1.184 15.286 1.00 40.69 84 GLY A N 1
ATOM 611 C CA . GLY A 1 84 ? -18.007 2.499 15.330 1.00 40.69 84 GLY A CA 1
ATOM 612 C C . GLY A 1 84 ? -18.900 2.721 14.123 1.00 40.69 84 GLY A C 1
ATOM 613 O O . GLY A 1 84 ? -18.534 3.441 13.202 1.00 40.69 84 GLY A O 1
ATOM 614 N N . VAL A 1 85 ? -20.102 2.144 14.149 1.00 41.53 85 VAL A N 1
ATOM 615 C CA . VAL A 1 85 ? -21.247 2.936 13.693 1.00 41.53 85 VAL A CA 1
ATOM 616 C C . VAL A 1 85 ? -21.132 4.264 14.435 1.00 41.53 85 VAL A C 1
ATOM 618 O O . VAL A 1 85 ? -21.067 4.271 15.665 1.00 41.53 85 VAL A O 1
ATOM 621 N N . ALA A 1 86 ? -21.084 5.379 13.713 1.00 41.84 86 ALA A N 1
ATOM 622 C CA . ALA A 1 86 ? -21.618 6.608 14.271 1.00 41.84 86 ALA A CA 1
ATOM 623 C C . ALA A 1 86 ? -23.121 6.354 14.458 1.00 41.84 86 ALA A C 1
ATOM 625 O O . ALA A 1 86 ? -23.935 6.648 13.586 1.00 41.84 86 ALA A O 1
ATOM 626 N N . ASP A 1 87 ? -23.460 5.673 15.550 1.00 44.66 87 ASP A N 1
ATOM 627 C CA . ASP A 1 87 ? -24.809 5.615 16.070 1.00 44.66 87 ASP A CA 1
ATOM 628 C C . ASP A 1 87 ? -25.149 7.038 16.514 1.00 44.66 87 ASP A C 1
ATOM 630 O O . ASP A 1 87 ? -24.471 7.616 17.362 1.00 44.66 87 ASP A O 1
ATOM 634 N N . GLY A 1 88 ? -26.132 7.627 15.838 1.00 48.28 8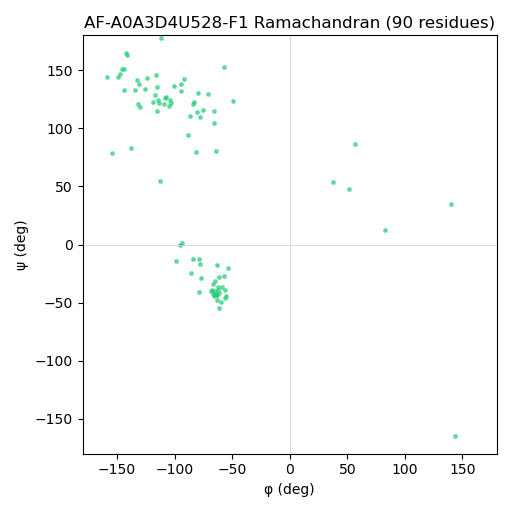8 GLY A N 1
ATOM 635 C CA . GLY A 1 88 ? -26.927 8.730 16.358 1.00 48.28 88 GLY A CA 1
ATOM 636 C C . GLY A 1 88 ? -26.179 9.984 16.818 1.00 48.28 88 GLY A C 1
ATOM 637 O O . GLY A 1 88 ? -26.035 10.229 18.009 1.00 48.28 88 GLY A O 1
ATOM 638 N N . ALA A 1 89 ? -25.909 10.897 15.887 1.00 44.69 89 ALA A N 1
ATOM 639 C CA . ALA A 1 89 ? -26.109 12.322 16.166 1.00 44.69 89 ALA A CA 1
ATOM 640 C C . ALA A 1 89 ? -27.254 12.847 15.289 1.00 44.69 89 ALA A C 1
ATOM 642 O O . ALA A 1 89 ? -27.108 13.790 14.518 1.00 44.69 89 ALA A O 1
ATOM 643 N N . SER A 1 90 ? -28.403 12.176 15.393 1.00 47.31 90 SER A N 1
ATOM 644 C CA . SER A 1 90 ? -29.690 12.791 15.099 1.00 47.31 90 SER A CA 1
ATOM 645 C C . SER A 1 90 ? -30.173 13.434 16.393 1.00 47.31 90 SER A C 1
ATOM 647 O O . SER A 1 90 ? -30.785 12.765 17.219 1.00 47.31 90 SER A O 1
ATOM 649 N N . SER A 1 91 ? -29.879 14.719 16.558 1.00 44.41 91 SER A N 1
ATOM 650 C CA . SER A 1 91 ? -30.535 15.576 17.546 1.00 44.41 91 SER A CA 1
ATOM 651 C C . SER A 1 91 ? -30.815 16.921 16.878 1.00 44.41 91 SER A C 1
ATOM 653 O O . SER A 1 91 ? -30.005 17.843 16.966 1.00 44.41 91 SER A O 1
ATOM 655 N N . TYR A 1 92 ? -31.925 16.975 16.137 1.00 42.78 92 TYR A N 1
ATOM 656 C CA . TYR A 1 92 ? -32.695 18.208 15.952 1.00 42.78 92 TYR A CA 1
ATOM 657 C C . TYR A 1 92 ? -33.588 18.407 17.176 1.00 42.78 92 TYR A C 1
ATOM 659 O O . TYR A 1 92 ? -34.055 17.376 17.716 1.00 42.78 92 TYR A O 1
#

Radius of gyration: 14.93 Å; Cα contacts (8 Å, |Δi|>4): 146; chains: 1; bounding box: 49×29×31 Å

Solvent-accessible surface area (backbone atoms only — not comparable to full-at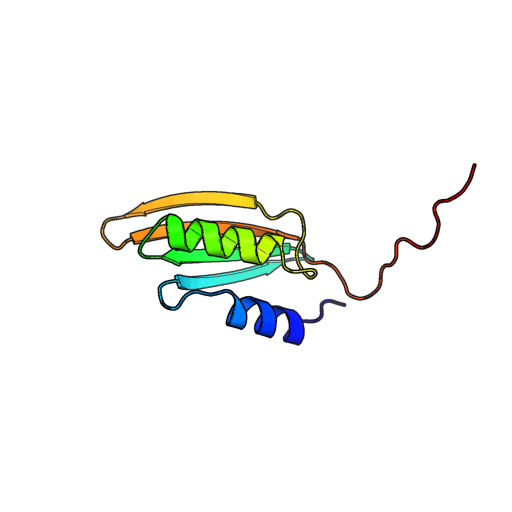om values): 5377 Å² total; per-residue (Å²): 96,68,60,59,70,58,52,53,53,50,51,65,73,46,55,54,98,64,51,42,77,78,43,78,47,78,54,98,58,29,40,36,37,34,35,39,22,74,40,70,66,61,50,50,53,38,50,53,42,48,64,69,33,85,55,41,42,77,72,40,80,78,44,77,46,78,56,99,87,24,34,37,35,31,38,38,27,32,50,48,53,66,87,64,78,86,71,77,90,84,76,130

Sequence (92 aa):
AIDVPLLIAELGAFIPKDVQIRSASMQKGSLRLEITTTSYFSAANLLQSLEAAPSFKDVETTSVSKGDSGVAFSVSCSLVEKGGVADGASSY

Secondary structure (DSSP, 8-state):
---HHHHHHHHHHH--TTEEEEEEEEETTEEEEEEEES-HHHHHHHHHHHHH-TTEEEEEEEEEEEETTEEEEEEEEEEPPSS---------